Protein AF-A0A3M1Q6U6-F1 (afdb_monomer)

Foldseek 3Di:
DDPVVVVVVVLLVVLLVCCLVQPLSSCVSLVNNVLSVVLRVLLVVLVVCLCCCVPVNVPPHDPVSSVVSVVSNVVSSVVSNVVSVVSVVVVVVVVVVVLV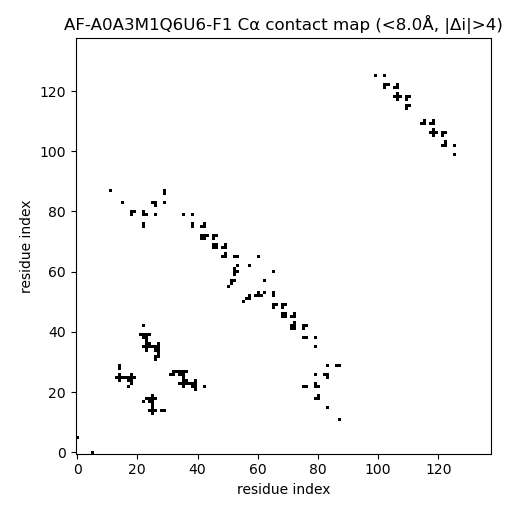VVLVVQLVVCVVVVNNVSNVVSCVVCPVVVVVVVVVDD

Radius of gyration: 23.46 Å; Cα contacts (8 Å, |Δi|>4): 115; chains: 1; bounding box: 52×37×68 Å

Mean predicted aligned error: 6.28 Å

Solvent-accessible surface area (backbone atoms only — not comparable to full-atom values): 7192 Å² total; per-residue (Å²): 134,60,72,65,63,56,53,51,53,50,53,53,50,50,27,53,52,40,29,71,77,37,41,14,53,16,26,34,71,70,73,38,46,69,63,8,51,52,37,30,49,53,28,51,53,23,46,49,49,24,47,43,28,60,71,74,36,52,88,82,33,61,67,66,60,29,51,49,21,48,49,50,22,52,50,37,41,54,49,36,54,52,51,40,53,49,52,59,48,52,53,50,50,51,52,51,52,52,51,49,53,51,35,52,50,53,22,48,54,24,49,77,70,70,34,64,66,56,20,56,59,46,45,53,83,53,55,80,52,49,76,72,52,64,81,74,70,128

Secondary structure (DSSP, 8-state):
--HHHHHHHHHHHHHHHHHHHSTTHHHHHTT-HHHHHHHHHHHHHHHHHHHIIIII-TTTS-HHHHHHHHHHHHHHHHHHHHHHHHHHHHHHHHHHHHHHHHHHHHHHHHHHTT-HHHHHHHHGGGGGGHHHHTTS--

pLDDT: mean 88.77, std 10.88, range [38.94, 98.19]

Sequence (138 aa):
MSASVVADSQATKAARWLNLLAPGAGLVLAGHAVAGCVVGLVFAVAANFAIVGGLIMPDDVSPTWVGLAIGVTGGAYAGAQIRLTQSLREDRMRRRDDERRRVLTEVRAALEAGDAQAALRAIAPIRGLASDDLLVAY

Structure (mmCIF, N/CA/C/O backbone):
data_AF-A0A3M1Q6U6-F1
#
_entry.id   AF-A0A3M1Q6U6-F1
#
loop_
_atom_site.group_PDB
_atom_site.id
_atom_site.type_symbol
_atom_site.label_atom_id
_atom_site.label_alt_id
_atom_site.label_comp_id
_atom_site.label_asym_id
_atom_site.label_entity_id
_atom_site.label_seq_id
_atom_site.pdbx_PDB_ins_code
_atom_site.Cartn_x
_atom_site.Cartn_y
_atom_site.Cartn_z
_atom_site.occupancy
_atom_site.B_iso_or_equiv
_atom_site.auth_seq_id
_atom_site.auth_comp_id
_atom_site.auth_asym_id
_atom_site.auth_atom_id
_atom_site.pdbx_PDB_model_num
ATOM 1 N N . MET A 1 1 ? -1.061 -9.823 22.277 1.00 54.09 1 MET A N 1
ATOM 2 C CA . MET A 1 1 ? -1.102 -9.455 20.842 1.00 54.09 1 MET A CA 1
ATOM 3 C C . MET A 1 1 ? -2.054 -10.418 20.153 1.00 54.09 1 MET A C 1
ATOM 5 O O . MET A 1 1 ? -1.812 -11.614 20.227 1.00 54.09 1 MET A O 1
ATOM 9 N N . SER A 1 2 ? -3.168 -9.937 19.598 1.00 72.56 2 SER A N 1
ATOM 10 C CA . SER A 1 2 ? -4.173 -10.794 18.954 1.00 72.56 2 SER A CA 1
ATOM 11 C C . SER A 1 2 ? -3.638 -11.375 17.639 1.00 72.56 2 SER A C 1
ATOM 13 O O . SER A 1 2 ? -2.852 -10.734 16.940 1.00 72.56 2 SER A O 1
ATOM 15 N N . ALA A 1 3 ? -4.064 -12.590 17.287 1.00 75.50 3 ALA A N 1
ATOM 16 C CA . ALA A 1 3 ? -3.644 -13.277 16.062 1.00 75.50 3 ALA A CA 1
ATOM 17 C C . ALA A 1 3 ? -3.901 -12.452 14.780 1.00 75.50 3 ALA A C 1
ATOM 19 O O . ALA A 1 3 ? -3.137 -12.547 13.820 1.00 75.50 3 ALA A O 1
ATOM 20 N N . SER A 1 4 ? -4.915 -11.579 14.791 1.00 73.38 4 SER A N 1
ATOM 21 C CA . SER A 1 4 ? -5.232 -10.662 13.690 1.00 73.38 4 SER A CA 1
ATOM 22 C C . SER A 1 4 ? -4.133 -9.627 13.426 1.00 73.38 4 SER A C 1
ATOM 24 O O . SER A 1 4 ? -3.813 -9.362 12.271 1.00 73.38 4 SER A O 1
ATOM 26 N N . VAL A 1 5 ? -3.495 -9.091 14.472 1.00 76.50 5 VAL A N 1
ATOM 27 C CA . VAL A 1 5 ? -2.406 -8.104 14.341 1.00 76.50 5 VAL A CA 1
ATOM 28 C C . VAL A 1 5 ? -1.155 -8.743 13.731 1.00 76.50 5 VAL A C 1
ATOM 30 O O . VAL A 1 5 ? -0.442 -8.118 12.945 1.00 76.50 5 VAL A O 1
ATOM 33 N N . VAL A 1 6 ? -0.888 -10.009 14.066 1.00 77.31 6 VAL A N 1
ATOM 34 C CA . VAL A 1 6 ? 0.256 -10.755 13.522 1.00 77.31 6 VAL A CA 1
ATOM 35 C C . VAL A 1 6 ? 0.054 -11.056 12.035 1.00 77.31 6 VAL A C 1
ATOM 37 O O . VAL A 1 6 ? 0.965 -10.806 11.243 1.00 77.31 6 VAL A O 1
ATOM 40 N N . ALA A 1 7 ? -1.137 -11.524 11.648 1.00 77.88 7 ALA A N 1
ATOM 41 C CA . ALA A 1 7 ? -1.475 -11.800 10.252 1.00 77.88 7 ALA A CA 1
ATOM 42 C C . ALA A 1 7 ? -1.378 -10.538 9.374 1.00 77.88 7 ALA A C 1
ATOM 44 O O . ALA A 1 7 ? -0.805 -10.574 8.285 1.00 77.88 7 ALA A O 1
ATOM 45 N N . ASP A 1 8 ? -1.847 -9.396 9.881 1.00 82.88 8 ASP A N 1
ATOM 46 C CA . ASP A 1 8 ? -1.823 -8.128 9.150 1.00 82.88 8 ASP A CA 1
ATOM 47 C C . ASP A 1 8 ? -0.398 -7.583 8.930 1.00 82.88 8 ASP A C 1
ATOM 49 O O . ASP A 1 8 ? -0.038 -7.068 7.864 1.00 82.88 8 ASP A O 1
ATOM 53 N N . SER A 1 9 ? 0.468 -7.774 9.929 1.00 85.38 9 SER A N 1
ATOM 54 C CA . SER A 1 9 ? 1.893 -7.452 9.829 1.00 85.38 9 SER A CA 1
ATOM 55 C C . SER A 1 9 ? 2.597 -8.304 8.769 1.00 85.38 9 SER A C 1
ATOM 57 O O . SER A 1 9 ? 3.392 -7.779 7.984 1.00 85.38 9 SER A O 1
ATOM 59 N N . GLN A 1 10 ? 2.286 -9.604 8.700 1.00 88.06 10 GLN A N 1
ATOM 60 C CA . GLN A 1 10 ? 2.845 -10.502 7.687 1.00 88.06 10 GLN A CA 1
ATOM 61 C C . GLN A 1 10 ? 2.369 -10.139 6.277 1.00 88.06 10 GLN A C 1
ATOM 63 O O . GLN A 1 10 ? 3.207 -10.011 5.384 1.00 88.06 10 GLN A O 1
ATOM 68 N N . ALA A 1 11 ? 1.072 -9.881 6.086 1.00 85.19 11 ALA A N 1
ATOM 69 C CA . ALA A 1 11 ? 0.519 -9.469 4.795 1.00 85.19 11 ALA A CA 1
ATOM 70 C C . ALA A 1 11 ? 1.140 -8.153 4.299 1.00 85.19 11 ALA A C 1
ATOM 72 O O . ALA A 1 11 ? 1.565 -8.049 3.148 1.00 85.19 11 ALA A O 1
ATOM 73 N N . THR A 1 12 ? 1.300 -7.169 5.191 1.00 88.44 12 THR A N 1
ATOM 74 C CA . THR A 1 12 ? 1.945 -5.895 4.847 1.00 88.44 12 THR A CA 1
ATOM 75 C C . THR A 1 12 ? 3.411 -6.084 4.445 1.00 88.44 12 THR A C 1
ATOM 77 O O . THR A 1 12 ? 3.888 -5.460 3.494 1.00 88.44 12 THR A O 1
ATOM 80 N N . LYS A 1 13 ? 4.154 -6.929 5.173 1.00 91.00 13 LYS A N 1
ATOM 81 C CA . LYS A 1 13 ? 5.549 -7.246 4.835 1.00 91.00 13 LYS A CA 1
ATOM 82 C C . LYS A 1 13 ? 5.636 -7.951 3.486 1.00 91.00 13 LYS A C 1
ATOM 84 O O . LYS A 1 13 ? 6.465 -7.556 2.673 1.00 91.00 13 LYS A O 1
ATOM 89 N N . ALA A 1 14 ? 4.772 -8.932 3.237 1.00 90.3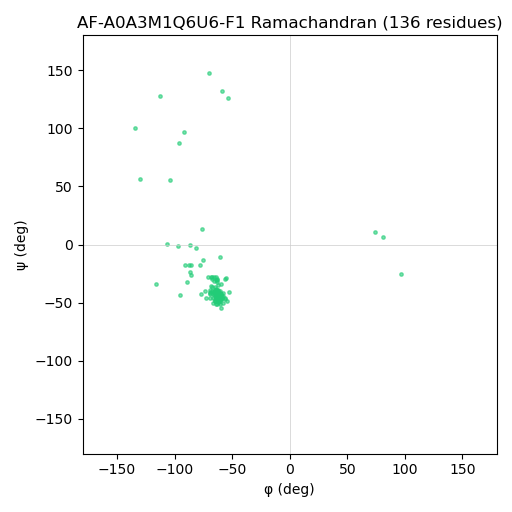8 14 ALA A N 1
ATOM 90 C CA . ALA A 1 14 ? 4.713 -9.649 1.969 1.00 90.38 14 ALA A CA 1
ATOM 91 C C . ALA A 1 14 ? 4.419 -8.698 0.800 1.00 90.38 14 ALA A C 1
ATOM 93 O O . ALA A 1 14 ? 5.143 -8.723 -0.189 1.00 90.38 14 ALA A O 1
ATOM 94 N N . ALA A 1 15 ? 3.442 -7.793 0.941 1.00 87.06 15 ALA A N 1
ATOM 95 C CA . ALA A 1 15 ? 3.125 -6.800 -0.0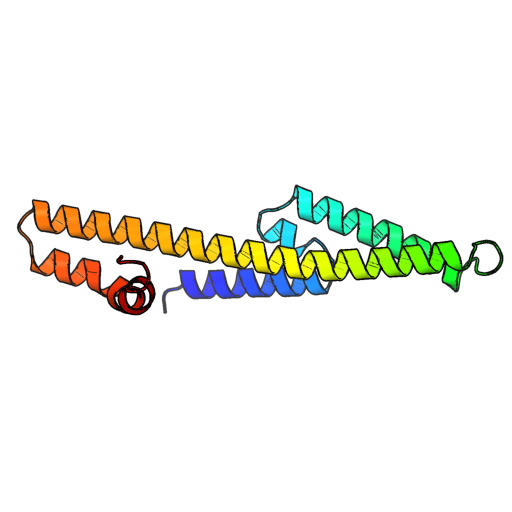85 1.00 87.06 15 ALA A CA 1
ATOM 96 C C . ALA A 1 15 ? 4.320 -5.885 -0.402 1.00 87.06 15 ALA A C 1
ATOM 98 O O . ALA A 1 15 ? 4.609 -5.629 -1.569 1.00 87.06 15 ALA A O 1
ATOM 99 N N . ARG A 1 16 ? 5.060 -5.431 0.619 1.00 89.75 16 ARG A N 1
ATOM 100 C CA . ARG A 1 16 ? 6.275 -4.618 0.428 1.00 89.75 16 ARG A CA 1
ATOM 101 C C . ARG A 1 16 ? 7.382 -5.389 -0.281 1.00 89.75 16 ARG A C 1
ATOM 103 O O . ARG A 1 16 ? 7.961 -4.866 -1.225 1.00 89.75 16 ARG A O 1
ATOM 110 N N . TRP A 1 17 ? 7.651 -6.618 0.153 1.00 93.00 17 TRP A N 1
ATOM 111 C CA . TRP A 1 17 ? 8.653 -7.476 -0.479 1.00 93.00 17 TRP A CA 1
ATOM 112 C C . TRP A 1 17 ? 8.304 -7.776 -1.934 1.00 93.00 17 TRP A C 1
ATOM 114 O O . TRP A 1 17 ? 9.153 -7.640 -2.808 1.00 93.00 17 TRP A O 1
ATOM 124 N N . LEU A 1 18 ? 7.046 -8.103 -2.217 1.00 88.31 18 LEU A N 1
ATOM 125 C CA . LEU A 1 18 ? 6.598 -8.362 -3.580 1.00 88.31 18 LEU A CA 1
ATOM 126 C C . LEU A 1 18 ? 6.680 -7.123 -4.463 1.00 88.31 18 LEU A C 1
ATOM 128 O O . LEU A 1 18 ? 7.107 -7.242 -5.602 1.00 88.31 18 LEU A O 1
ATOM 132 N N . ASN A 1 19 ? 6.357 -5.936 -3.948 1.00 87.56 19 ASN A N 1
ATOM 133 C CA . ASN A 1 19 ? 6.515 -4.701 -4.717 1.00 87.56 19 ASN A CA 1
ATOM 134 C C . ASN A 1 19 ? 7.977 -4.333 -4.973 1.00 87.56 19 ASN A C 1
ATOM 136 O O . ASN A 1 19 ? 8.260 -3.630 -5.936 1.00 87.56 19 ASN A O 1
ATOM 140 N N . LEU A 1 20 ? 8.889 -4.741 -4.086 1.00 89.38 20 LEU A N 1
ATOM 141 C CA . LEU A 1 20 ? 10.328 -4.551 -4.261 1.00 89.38 20 LEU A CA 1
ATOM 142 C C . LEU A 1 20 ? 10.863 -5.442 -5.391 1.00 89.38 20 LEU A C 1
ATOM 144 O O . LEU A 1 20 ? 11.672 -4.993 -6.193 1.00 89.38 20 LEU A O 1
ATOM 148 N N . LEU A 1 21 ? 10.390 -6.690 -5.460 1.00 90.81 21 LEU A N 1
ATOM 149 C CA . LEU A 1 21 ? 10.799 -7.656 -6.483 1.00 90.81 21 LEU A CA 1
ATOM 150 C C . LEU A 1 21 ? 10.130 -7.394 -7.837 1.00 90.81 21 LEU A C 1
ATOM 152 O O . LEU A 1 21 ? 10.774 -7.477 -8.878 1.00 90.81 21 LEU A O 1
ATOM 156 N N . ALA A 1 22 ? 8.835 -7.090 -7.818 1.00 90.06 22 ALA A N 1
ATOM 157 C CA . ALA A 1 22 ? 8.005 -6.885 -8.992 1.00 90.06 22 ALA A CA 1
ATOM 158 C C . ALA A 1 22 ? 7.152 -5.621 -8.792 1.00 90.06 22 ALA A C 1
ATOM 160 O O . ALA A 1 22 ? 6.128 -5.663 -8.095 1.00 90.06 22 ALA A O 1
ATOM 161 N N . PRO A 1 23 ? 7.549 -4.484 -9.389 1.00 89.75 23 PRO A N 1
ATOM 162 C CA . PRO A 1 23 ? 6.803 -3.236 -9.282 1.00 89.75 23 PRO A CA 1
ATOM 163 C C . PRO A 1 23 ? 5.346 -3.427 -9.690 1.00 89.75 23 PRO A C 1
ATOM 165 O O . PRO A 1 23 ? 5.052 -3.936 -10.768 1.00 89.75 23 PRO A O 1
ATOM 168 N N . GLY A 1 24 ? 4.426 -3.040 -8.807 1.00 88.31 24 GLY A N 1
ATOM 169 C CA . GLY A 1 24 ? 2.989 -3.202 -9.016 1.00 88.31 24 GLY A CA 1
ATOM 170 C C . GLY A 1 24 ? 2.391 -4.450 -8.362 1.00 88.31 24 GLY A C 1
ATOM 171 O O . GLY A 1 24 ? 1.226 -4.408 -7.973 1.00 88.31 24 GLY A O 1
ATOM 172 N N . ALA A 1 25 ? 3.159 -5.517 -8.115 1.00 91.12 25 ALA A N 1
ATOM 173 C CA . ALA A 1 25 ? 2.630 -6.737 -7.490 1.00 91.12 25 ALA A CA 1
ATOM 174 C C . ALA A 1 25 ? 2.123 -6.491 -6.057 1.00 91.12 25 ALA A C 1
ATOM 176 O O . ALA A 1 25 ? 1.065 -6.985 -5.666 1.00 91.12 25 ALA A O 1
ATOM 177 N N . GLY A 1 26 ? 2.830 -5.665 -5.279 1.00 89.06 26 GLY A N 1
ATOM 178 C CA . GLY A 1 26 ? 2.370 -5.299 -3.938 1.00 89.06 26 GLY A CA 1
ATOM 179 C C . GLY A 1 26 ? 1.109 -4.438 -3.943 1.00 89.06 26 GLY A C 1
ATOM 180 O O . GLY A 1 26 ? 0.305 -4.550 -3.022 1.00 89.06 26 GLY A O 1
ATOM 181 N N . LEU A 1 27 ? 0.895 -3.625 -4.984 1.00 90.00 27 LEU A N 1
ATOM 182 C CA . LEU A 1 27 ? -0.351 -2.869 -5.156 1.00 90.00 27 LEU A CA 1
ATOM 183 C C . LEU A 1 27 ? -1.533 -3.801 -5.432 1.00 90.00 27 LEU A C 1
ATOM 185 O O . LEU A 1 27 ? -2.602 -3.596 -4.862 1.00 90.00 27 LEU A O 1
ATOM 189 N N . VAL A 1 28 ? -1.338 -4.852 -6.238 1.00 92.12 28 VAL A N 1
ATOM 190 C CA . VAL A 1 28 ? -2.371 -5.876 -6.468 1.00 92.12 28 VAL A CA 1
ATOM 191 C C . VAL A 1 28 ? -2.764 -6.544 -5.150 1.00 92.12 28 VAL A C 1
ATOM 193 O O . VAL A 1 28 ? -3.950 -6.638 -4.843 1.00 92.12 28 VAL A O 1
ATOM 196 N N . LEU A 1 29 ? -1.781 -6.931 -4.330 1.00 89.88 29 LEU A N 1
ATOM 197 C CA . LEU A 1 29 ? -2.045 -7.516 -3.012 1.00 89.88 29 LEU A CA 1
ATOM 198 C C . LEU A 1 29 ? -2.696 -6.547 -2.025 1.00 89.88 29 LEU A C 1
ATOM 200 O O . LEU A 1 29 ? -3.482 -6.970 -1.185 1.00 89.88 29 LEU A O 1
ATOM 204 N N . ALA A 1 30 ? -2.404 -5.255 -2.140 1.00 87.19 30 ALA A N 1
ATOM 205 C CA . ALA A 1 30 ? -3.063 -4.211 -1.366 1.00 87.19 30 ALA A CA 1
ATOM 206 C C . ALA A 1 30 ? -4.479 -3.881 -1.887 1.00 87.19 30 ALA A C 1
ATOM 208 O O . ALA A 1 30 ? -5.022 -2.839 -1.541 1.00 87.19 30 ALA A O 1
ATOM 209 N N . GLY A 1 31 ? -5.071 -4.700 -2.766 1.00 89.81 31 GLY A N 1
ATOM 210 C CA . GLY A 1 31 ? -6.424 -4.496 -3.299 1.00 89.81 31 GLY A CA 1
ATOM 211 C C . GLY A 1 31 ? -6.521 -3.482 -4.444 1.00 89.81 31 GLY A C 1
ATOM 212 O O . GLY A 1 31 ? -7.614 -3.183 -4.914 1.00 89.81 31 GLY A O 1
ATOM 213 N N . HIS A 1 32 ? -5.393 -2.973 -4.942 1.00 91.00 32 HIS A N 1
ATOM 214 C CA . HIS A 1 32 ? -5.329 -1.981 -6.017 1.00 91.00 32 HIS A CA 1
ATOM 215 C C . HIS A 1 32 ? -4.918 -2.638 -7.344 1.00 91.00 32 HIS A C 1
ATOM 217 O O . HIS A 1 32 ? -3.942 -2.232 -7.978 1.00 91.00 32 HIS A O 1
ATOM 223 N N . ALA A 1 33 ? -5.664 -3.665 -7.769 1.00 92.88 33 ALA A N 1
ATOM 224 C CA . ALA A 1 33 ? -5.309 -4.524 -8.903 1.00 92.88 33 ALA A CA 1
ATOM 225 C C . ALA A 1 33 ? -5.041 -3.749 -10.203 1.00 92.88 33 ALA A C 1
ATOM 227 O O . ALA A 1 33 ? -3.999 -3.937 -10.822 1.00 92.88 33 ALA A O 1
ATOM 228 N N . VAL A 1 34 ? -5.931 -2.825 -10.582 1.00 94.06 34 VAL A N 1
ATOM 229 C CA . VAL A 1 34 ? -5.787 -2.039 -11.822 1.00 94.06 34 VAL A CA 1
ATOM 230 C C . VAL A 1 34 ? -4.511 -1.197 -11.799 1.00 94.06 34 VAL A C 1
ATOM 232 O O . VAL A 1 34 ? -3.729 -1.239 -12.746 1.00 94.06 34 VAL A O 1
ATOM 235 N N . ALA A 1 35 ? -4.259 -0.477 -10.702 1.00 90.56 35 ALA A N 1
ATOM 236 C CA . ALA A 1 35 ? -3.057 0.342 -10.562 1.00 90.56 35 ALA A CA 1
ATOM 237 C C . ALA A 1 35 ? -1.784 -0.517 -10.574 1.00 90.56 35 ALA A C 1
ATOM 239 O O . ALA A 1 35 ? -0.815 -0.168 -11.244 1.00 90.56 35 ALA A O 1
ATOM 240 N N . GLY A 1 36 ? -1.802 -1.659 -9.880 1.00 92.31 36 GLY A N 1
ATOM 241 C CA . GLY A 1 36 ? -0.697 -2.613 -9.881 1.00 92.31 36 GLY A CA 1
ATOM 242 C C . GLY A 1 36 ? -0.390 -3.167 -11.273 1.00 92.31 36 GLY A C 1
ATOM 243 O O . GLY A 1 36 ? 0.767 -3.154 -11.684 1.00 92.31 36 GLY A O 1
ATOM 244 N N . CYS A 1 37 ? -1.415 -3.570 -12.029 1.00 94.75 37 CYS A N 1
ATOM 245 C CA . CYS A 1 37 ? -1.262 -4.068 -13.397 1.00 94.75 37 CYS A CA 1
ATOM 246 C C . CYS A 1 37 ? -0.708 -3.002 -14.347 1.00 94.75 37 CYS A C 1
ATOM 248 O O . CYS A 1 37 ? 0.209 -3.292 -15.109 1.00 94.75 37 CYS A O 1
ATOM 250 N N . VAL A 1 38 ? -1.224 -1.769 -14.289 1.00 95.00 38 VAL A N 1
ATOM 251 C CA . VAL A 1 38 ? -0.740 -0.668 -15.139 1.00 95.00 38 VAL A CA 1
ATOM 252 C C . VAL A 1 38 ? 0.732 -0.374 -14.857 1.00 95.00 38 VAL A C 1
ATOM 254 O O . VAL A 1 38 ? 1.532 -0.306 -15.787 1.00 95.00 38 VAL A O 1
ATOM 257 N N . VAL A 1 39 ? 1.111 -0.254 -13.582 1.00 93.19 39 VAL A N 1
ATOM 258 C CA . VAL A 1 39 ? 2.504 0.001 -13.186 1.00 93.19 39 VAL A CA 1
ATOM 259 C C . VAL A 1 39 ? 3.421 -1.145 -13.611 1.00 93.19 39 VAL A C 1
ATOM 261 O O . VAL A 1 39 ? 4.480 -0.889 -14.180 1.00 93.19 39 VAL A O 1
ATOM 264 N N . GLY A 1 40 ? 3.006 -2.393 -13.383 1.00 93.19 40 GLY A N 1
ATOM 265 C CA . GLY A 1 40 ? 3.774 -3.570 -13.782 1.00 93.19 40 GLY A CA 1
ATOM 266 C C . GLY A 1 40 ? 3.970 -3.658 -15.296 1.00 93.19 40 GLY A C 1
ATOM 267 O O . GLY A 1 40 ? 5.076 -3.937 -15.748 1.00 93.19 40 GLY A O 1
ATOM 268 N N . LEU A 1 41 ? 2.934 -3.351 -16.084 1.00 95.44 41 LEU A N 1
ATOM 269 C CA . LEU A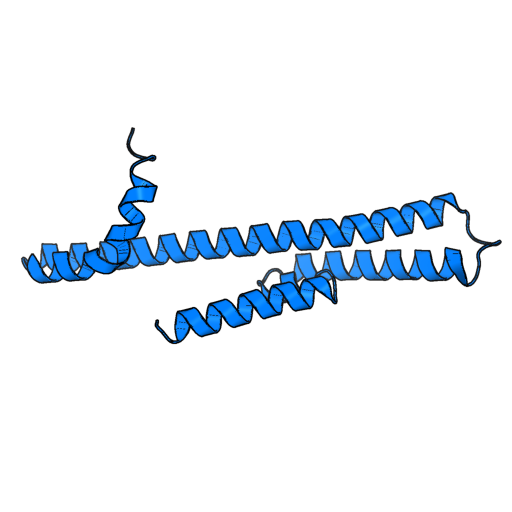 1 41 ? 3.009 -3.333 -17.546 1.00 95.44 41 LEU A CA 1
ATOM 270 C C . LEU A 1 41 ? 3.960 -2.239 -18.047 1.00 95.44 41 LEU A C 1
ATOM 272 O O . LEU A 1 41 ? 4.838 -2.518 -18.858 1.00 95.44 41 LEU A O 1
ATOM 276 N N . VAL A 1 42 ? 3.818 -1.009 -17.540 1.00 94.81 42 VAL A N 1
ATOM 277 C CA . VAL A 1 42 ? 4.694 0.115 -17.910 1.00 94.81 42 VAL A CA 1
ATOM 278 C C . VAL A 1 42 ? 6.146 -0.199 -17.558 1.00 94.81 42 VAL A C 1
ATOM 280 O O . VAL A 1 42 ? 7.027 -0.016 -18.396 1.00 94.81 42 VAL A O 1
ATOM 283 N N . PHE A 1 43 ? 6.393 -0.722 -16.354 1.00 95.00 43 PHE A N 1
ATOM 284 C CA . PHE A 1 43 ? 7.726 -1.139 -15.929 1.00 95.00 43 PHE A CA 1
ATOM 285 C C . PHE A 1 43 ? 8.286 -2.238 -16.838 1.00 95.00 43 PHE A C 1
ATOM 287 O O . PHE A 1 43 ? 9.405 -2.108 -17.321 1.00 95.00 43 PHE A O 1
ATOM 294 N N . ALA A 1 44 ? 7.512 -3.291 -17.118 1.00 94.38 44 ALA A N 1
ATOM 295 C CA . ALA A 1 44 ? 7.961 -4.406 -17.944 1.00 94.38 44 ALA A CA 1
ATOM 296 C C . ALA A 1 44 ? 8.288 -3.967 -19.377 1.00 94.38 44 ALA A C 1
ATOM 298 O O . ALA A 1 44 ? 9.334 -4.343 -19.902 1.00 94.38 44 ALA A O 1
ATOM 299 N N . VAL A 1 45 ? 7.433 -3.157 -20.007 1.00 95.88 45 VAL A N 1
ATOM 300 C CA . VAL A 1 45 ? 7.660 -2.662 -21.374 1.00 95.88 45 VAL A CA 1
ATOM 301 C C . VAL A 1 45 ? 8.894 -1.763 -21.425 1.00 95.88 45 VAL A C 1
ATOM 303 O O . VAL A 1 45 ? 9.766 -1.976 -22.265 1.00 95.88 45 VAL A O 1
ATOM 306 N N . ALA A 1 46 ? 9.005 -0.798 -20.509 1.00 94.06 46 ALA A N 1
ATOM 307 C CA . ALA A 1 46 ? 10.131 0.131 -20.481 1.00 94.06 46 ALA A CA 1
ATOM 308 C C . ALA A 1 46 ? 11.458 -0.579 -20.157 1.00 94.06 46 ALA A C 1
ATOM 310 O O . ALA A 1 46 ? 12.462 -0.324 -20.821 1.00 94.06 46 ALA A O 1
ATOM 311 N N . ALA A 1 47 ? 11.457 -1.522 -19.210 1.00 93.06 47 ALA A N 1
ATOM 312 C CA . ALA A 1 47 ? 12.642 -2.299 -18.858 1.00 93.06 47 ALA A CA 1
ATOM 313 C C . ALA A 1 47 ? 13.106 -3.178 -20.026 1.00 93.06 47 ALA A C 1
ATOM 315 O O . ALA A 1 47 ? 14.292 -3.189 -20.347 1.00 93.06 47 ALA A O 1
ATOM 316 N N . ASN A 1 48 ? 12.182 -3.871 -20.703 1.00 94.62 48 ASN A N 1
ATOM 317 C CA . ASN A 1 48 ? 12.523 -4.668 -21.883 1.00 94.62 48 ASN A CA 1
ATOM 318 C C . ASN A 1 48 ? 13.066 -3.791 -23.013 1.00 94.62 48 ASN A C 1
ATOM 320 O O . ASN A 1 48 ? 14.075 -4.144 -23.613 1.00 94.62 48 ASN A O 1
ATOM 324 N N . PHE A 1 49 ? 12.455 -2.633 -23.273 1.00 93.88 49 PHE A N 1
ATOM 325 C CA . PHE A 1 49 ? 12.953 -1.714 -24.294 1.00 93.88 49 PHE A CA 1
ATOM 326 C C . PHE A 1 49 ? 14.356 -1.188 -23.960 1.00 93.88 49 PHE A C 1
ATOM 328 O O . PHE A 1 49 ? 15.218 -1.146 -24.834 1.00 93.88 49 PHE A O 1
ATOM 335 N N . ALA A 1 50 ? 14.617 -0.851 -22.693 1.00 92.56 50 ALA A N 1
ATOM 336 C CA . ALA A 1 50 ? 15.940 -0.430 -22.239 1.00 92.56 50 ALA A CA 1
ATOM 337 C C . ALA A 1 50 ? 16.991 -1.544 -22.387 1.00 92.56 50 ALA A C 1
ATOM 339 O O . ALA A 1 50 ? 18.109 -1.275 -22.818 1.00 92.56 50 ALA A O 1
ATOM 340 N N . ILE A 1 51 ? 16.635 -2.794 -22.070 1.00 93.56 51 ILE A N 1
ATOM 341 C CA . ILE A 1 51 ? 17.522 -3.957 -22.220 1.00 93.56 51 ILE A CA 1
ATOM 342 C C . ILE A 1 51 ? 17.809 -4.230 -23.699 1.00 93.56 51 ILE A C 1
ATOM 344 O O . ILE A 1 51 ? 18.968 -4.348 -24.084 1.00 93.56 51 ILE A O 1
ATOM 348 N N . VAL A 1 52 ? 16.773 -4.304 -24.539 1.00 94.31 52 VAL A N 1
ATOM 349 C CA . VAL A 1 52 ? 16.926 -4.585 -25.974 1.00 94.31 52 VAL A CA 1
ATOM 350 C C . VAL A 1 52 ? 17.720 -3.471 -26.651 1.00 94.31 52 VAL A C 1
ATOM 352 O O . VAL A 1 52 ? 18.723 -3.753 -27.298 1.00 94.31 52 VAL A O 1
ATOM 355 N N . GLY A 1 53 ? 17.324 -2.212 -26.456 1.00 91.69 53 GLY A N 1
ATOM 356 C CA . GLY A 1 53 ? 17.987 -1.072 -27.086 1.00 91.69 53 GLY A CA 1
ATOM 357 C C . GLY A 1 53 ? 19.375 -0.772 -26.524 1.00 91.69 53 GLY A C 1
ATOM 358 O O . GLY A 1 53 ? 20.209 -0.254 -27.246 1.00 91.69 53 GLY A O 1
ATOM 359 N N . GLY A 1 54 ? 19.652 -1.094 -25.257 1.00 92.19 54 GLY A N 1
ATOM 360 C CA . GLY A 1 54 ? 20.955 -0.829 -24.642 1.00 92.19 54 GLY A CA 1
ATOM 361 C C . GLY A 1 54 ? 21.977 -1.955 -24.802 1.00 92.19 54 GLY A C 1
ATOM 362 O O . GLY A 1 54 ? 23.172 -1.678 -24.854 1.00 92.19 54 GLY A O 1
ATOM 363 N N . LEU A 1 55 ? 21.533 -3.217 -24.844 1.00 93.88 55 LEU A N 1
ATOM 364 C CA . LEU A 1 55 ? 22.429 -4.382 -24.816 1.00 93.88 55 LEU A CA 1
ATOM 365 C C . LEU A 1 55 ? 22.389 -5.226 -26.089 1.00 93.88 55 LEU A C 1
ATOM 367 O O . LEU A 1 55 ? 23.409 -5.808 -26.445 1.00 93.88 55 LEU A O 1
ATOM 371 N N . ILE A 1 56 ? 21.234 -5.337 -26.750 1.00 94.06 56 ILE A N 1
ATOM 372 C CA . ILE A 1 56 ? 21.068 -6.235 -27.905 1.00 94.06 56 ILE A CA 1
ATOM 373 C C . ILE A 1 56 ? 21.272 -5.475 -29.216 1.00 94.06 56 ILE A C 1
ATOM 375 O O . ILE A 1 56 ? 21.935 -5.980 -30.116 1.00 94.06 56 ILE A O 1
ATOM 379 N N . MET A 1 57 ? 20.711 -4.270 -29.314 1.00 93.25 57 MET A N 1
ATOM 380 C CA . MET A 1 57 ? 20.717 -3.441 -30.523 1.00 93.25 57 MET A CA 1
ATOM 381 C C . MET A 1 57 ? 21.181 -2.000 -30.221 1.00 93.25 57 MET A C 1
ATOM 383 O O . MET A 1 57 ? 20.436 -1.055 -30.490 1.00 93.25 57 MET A O 1
ATOM 387 N N . PRO A 1 58 ? 22.383 -1.806 -29.638 1.00 90.81 58 PRO A N 1
ATOM 388 C CA . PRO A 1 58 ? 22.861 -0.483 -29.226 1.00 90.81 58 PRO A CA 1
ATOM 389 C C . PRO A 1 58 ? 23.066 0.491 -30.393 1.00 90.81 58 PRO A C 1
ATOM 391 O O . PRO A 1 58 ? 22.924 1.697 -30.204 1.00 90.81 58 PRO A O 1
ATOM 394 N N . ASP A 1 59 ? 23.368 -0.019 -31.588 1.00 94.81 59 ASP A N 1
ATOM 395 C CA . ASP A 1 59 ? 23.622 0.808 -32.773 1.00 94.81 59 ASP A CA 1
ATOM 396 C C . ASP A 1 59 ? 22.332 1.171 -33.533 1.00 94.81 59 ASP A C 1
ATOM 398 O O . ASP A 1 59 ? 22.281 2.196 -34.214 1.00 94.81 59 ASP A O 1
ATOM 402 N N . ASP A 1 60 ? 21.269 0.369 -33.386 1.00 93.62 60 ASP A N 1
ATOM 403 C CA . ASP A 1 60 ? 19.997 0.560 -34.101 1.00 93.62 60 ASP A CA 1
ATOM 404 C C . ASP A 1 60 ? 18.996 1.428 -33.323 1.00 93.62 60 ASP A C 1
ATOM 406 O O . ASP A 1 60 ? 18.021 1.936 -33.887 1.00 93.62 60 ASP A O 1
ATOM 410 N N . VAL A 1 61 ? 19.204 1.601 -32.014 1.00 91.25 61 VAL A N 1
ATOM 411 C CA . VAL A 1 61 ? 18.289 2.337 -31.137 1.00 91.25 61 VAL A CA 1
ATOM 412 C C . VAL A 1 61 ? 18.945 3.616 -30.638 1.00 91.25 61 VAL A C 1
ATOM 414 O O . VAL A 1 61 ? 20.023 3.614 -30.055 1.00 91.25 61 VAL A O 1
ATOM 417 N N . SER A 1 62 ? 18.251 4.744 -30.813 1.00 94.69 62 SER A N 1
ATOM 418 C CA . SER A 1 62 ? 18.760 6.036 -30.348 1.00 94.69 62 SER A CA 1
ATOM 419 C C . SER A 1 62 ? 19.009 6.031 -28.824 1.00 94.69 62 SER A C 1
ATOM 421 O O . SER A 1 62 ? 18.107 5.669 -28.053 1.00 94.69 62 SER A O 1
ATOM 423 N N . PRO A 1 63 ? 20.183 6.512 -28.362 1.00 92.75 63 PRO A N 1
ATOM 424 C CA . PRO A 1 63 ? 20.513 6.593 -26.938 1.00 92.75 63 PRO A CA 1
ATOM 425 C C . PRO A 1 63 ? 19.495 7.394 -26.120 1.00 92.75 63 PRO A C 1
ATOM 427 O O . PRO A 1 63 ? 19.272 7.115 -24.943 1.00 92.75 63 PRO A O 1
ATO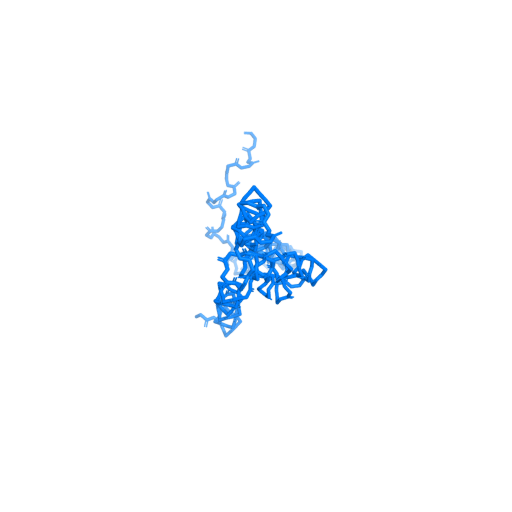M 430 N N . THR A 1 64 ? 18.836 8.376 -26.743 1.00 95.12 64 THR A N 1
ATOM 431 C CA . THR A 1 64 ? 17.785 9.175 -26.104 1.00 95.12 64 THR A CA 1
ATOM 432 C C . THR A 1 64 ? 16.572 8.322 -25.739 1.00 95.12 64 THR A C 1
ATOM 434 O O . THR A 1 64 ? 16.036 8.472 -24.642 1.00 95.12 64 THR A O 1
ATOM 437 N N . TRP A 1 65 ? 16.152 7.405 -26.615 1.00 92.75 65 TRP A N 1
ATOM 438 C CA . TRP A 1 65 ? 15.023 6.511 -26.340 1.00 92.75 65 TRP A CA 1
ATOM 439 C C . TRP A 1 65 ? 15.353 5.493 -25.251 1.00 92.75 65 TRP A C 1
ATOM 441 O O . TRP A 1 65 ? 14.519 5.238 -24.383 1.00 92.75 65 TRP A O 1
ATOM 451 N N . VAL A 1 66 ? 16.579 4.962 -25.244 1.00 94.00 66 VAL A N 1
ATOM 452 C CA . VAL A 1 66 ? 17.059 4.079 -24.169 1.00 94.00 66 VAL A CA 1
ATOM 453 C C . VAL A 1 66 ? 17.081 4.826 -22.834 1.00 94.00 66 VAL A C 1
ATOM 455 O O . VAL A 1 66 ? 16.542 4.335 -21.844 1.00 94.00 66 VAL A O 1
ATOM 458 N N . GLY A 1 67 ? 17.620 6.050 -22.807 1.00 95.69 67 GLY A N 1
ATOM 459 C CA . GLY A 1 67 ? 17.623 6.901 -21.616 1.00 95.69 67 GLY A CA 1
ATOM 460 C C . GLY A 1 67 ? 16.215 7.211 -21.100 1.00 95.69 67 GLY A C 1
ATOM 461 O O . GLY A 1 67 ? 15.962 7.110 -19.898 1.00 95.69 67 GLY A O 1
ATOM 462 N N . LEU A 1 68 ? 15.272 7.511 -22.001 1.00 95.31 68 LEU A N 1
ATOM 463 C CA . LEU A 1 68 ? 13.862 7.696 -21.657 1.00 95.31 68 LEU A CA 1
ATOM 464 C C . LEU A 1 68 ? 13.274 6.424 -21.031 1.00 95.31 68 LEU A C 1
ATOM 466 O O . LEU A 1 68 ? 12.633 6.503 -19.987 1.00 95.31 68 LEU A O 1
ATOM 470 N N . ALA A 1 69 ? 13.511 5.256 -21.629 1.00 93.81 69 ALA A N 1
ATOM 471 C CA . ALA A 1 69 ? 13.000 3.984 -21.128 1.00 93.81 69 ALA A CA 1
ATOM 472 C C . ALA A 1 69 ? 13.568 3.637 -19.743 1.00 93.81 69 ALA A C 1
ATOM 474 O O . ALA A 1 69 ? 12.818 3.217 -18.861 1.00 93.81 69 ALA A O 1
ATOM 475 N N . ILE A 1 70 ? 14.857 3.897 -19.504 1.00 94.69 70 ILE A N 1
ATOM 476 C CA . ILE A 1 70 ? 15.475 3.772 -18.175 1.00 94.69 70 ILE A CA 1
ATOM 477 C C . ILE A 1 70 ? 14.797 4.725 -17.182 1.00 94.69 70 ILE A C 1
ATOM 479 O O . ILE A 1 70 ? 14.412 4.305 -16.089 1.00 94.69 70 ILE A O 1
ATOM 483 N N . GLY A 1 71 ? 14.592 5.986 -17.571 1.00 95.44 71 GLY A N 1
ATOM 484 C CA . GLY A 1 71 ? 13.916 6.989 -16.749 1.00 95.44 71 GLY A CA 1
ATOM 485 C C . GLY A 1 71 ? 12.485 6.589 -16.383 1.00 95.44 71 GLY A C 1
ATOM 486 O O . GLY A 1 71 ? 12.110 6.643 -15.213 1.00 95.44 71 GLY A O 1
ATOM 487 N N . VAL A 1 72 ? 11.701 6.116 -17.356 1.00 95.12 72 VAL A N 1
ATOM 488 C CA . VAL A 1 72 ? 10.333 5.618 -17.139 1.00 95.12 72 VAL A CA 1
ATOM 489 C C . VAL A 1 72 ? 10.339 4.383 -16.241 1.00 95.12 72 VAL A C 1
ATOM 491 O O . VAL A 1 72 ? 9.522 4.300 -15.330 1.00 95.12 72 VAL A O 1
ATOM 494 N N . THR A 1 73 ? 11.279 3.458 -16.433 1.00 93.62 73 THR A N 1
ATOM 495 C CA . THR A 1 73 ? 11.422 2.255 -15.595 1.00 93.62 73 THR A CA 1
ATOM 496 C C . THR A 1 73 ? 11.704 2.630 -14.139 1.00 93.62 73 THR A C 1
ATOM 498 O O . THR A 1 73 ? 11.006 2.175 -13.230 1.00 93.62 73 THR A O 1
ATOM 501 N N . GLY A 1 74 ? 12.678 3.515 -13.905 1.00 94.38 74 GLY A N 1
ATOM 502 C CA . GLY A 1 74 ? 13.013 4.009 -12.568 1.00 94.38 74 GLY A CA 1
ATOM 503 C C . GLY A 1 74 ? 11.874 4.809 -11.929 1.00 94.38 74 GLY A C 1
ATOM 504 O O . GLY A 1 74 ? 11.556 4.612 -10.755 1.00 94.38 74 GLY A O 1
ATOM 505 N N . GLY A 1 75 ? 11.207 5.662 -12.709 1.00 94.81 75 GLY A N 1
ATOM 506 C CA . GLY A 1 75 ? 10.051 6.441 -12.266 1.00 94.81 75 GLY A CA 1
ATOM 507 C C . GLY A 1 75 ? 8.854 5.564 -11.899 1.00 94.81 75 GLY A C 1
ATOM 508 O O . GLY A 1 75 ? 8.263 5.750 -10.836 1.00 94.81 75 GLY A O 1
ATOM 509 N N . ALA A 1 76 ? 8.534 4.563 -12.722 1.00 92.62 76 ALA A N 1
ATOM 510 C CA . ALA A 1 76 ? 7.482 3.588 -12.447 1.00 92.62 76 ALA A CA 1
ATOM 511 C C . ALA A 1 76 ? 7.792 2.781 -11.180 1.00 92.62 76 ALA A C 1
ATOM 513 O O . ALA A 1 76 ? 6.912 2.607 -10.337 1.00 92.62 76 ALA A O 1
ATOM 514 N N . TYR A 1 77 ? 9.048 2.360 -10.998 1.00 93.31 77 TYR A N 1
ATOM 515 C CA . TYR A 1 77 ? 9.500 1.674 -9.788 1.00 93.31 77 TYR A CA 1
ATOM 516 C C . TYR A 1 77 ? 9.303 2.539 -8.535 1.00 93.31 77 TYR A C 1
ATOM 518 O O . TYR A 1 77 ? 8.637 2.121 -7.586 1.00 93.31 77 TYR A O 1
ATOM 526 N N . ALA A 1 78 ? 9.839 3.763 -8.529 1.00 94.44 78 ALA A N 1
ATOM 527 C CA . ALA A 1 78 ? 9.730 4.672 -7.389 1.00 94.44 78 ALA A CA 1
ATOM 528 C C . ALA A 1 78 ? 8.266 5.042 -7.095 1.00 94.44 78 ALA A C 1
ATOM 530 O O . ALA A 1 78 ? 7.822 4.987 -5.944 1.00 94.44 78 ALA A O 1
ATOM 531 N N . GLY A 1 79 ? 7.494 5.341 -8.143 1.00 93.50 79 GLY A N 1
ATOM 532 C CA . GLY A 1 79 ? 6.064 5.618 -8.056 1.00 93.50 79 GLY A CA 1
ATOM 533 C C . GLY A 1 79 ? 5.283 4.457 -7.440 1.00 93.50 79 GLY A C 1
ATOM 534 O O . GLY A 1 79 ? 4.449 4.685 -6.561 1.00 93.50 79 GLY A O 1
ATOM 535 N N . ALA A 1 80 ? 5.605 3.211 -7.808 1.00 91.94 80 ALA A N 1
ATOM 536 C CA . ALA A 1 80 ? 5.003 2.017 -7.218 1.00 91.94 80 ALA A CA 1
ATOM 537 C C . ALA A 1 80 ? 5.216 1.952 -5.699 1.00 91.94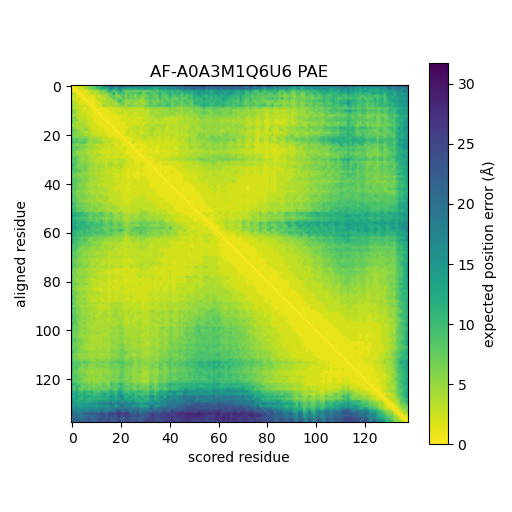 80 ALA A C 1
ATOM 539 O O . ALA A 1 80 ? 4.284 1.633 -4.958 1.00 91.94 80 ALA A O 1
ATOM 540 N N . GLN A 1 81 ? 6.430 2.251 -5.219 1.00 93.00 81 GLN A N 1
ATOM 541 C CA . GLN A 1 81 ? 6.751 2.204 -3.786 1.00 93.00 81 GLN A CA 1
ATOM 542 C C . GLN A 1 81 ? 6.041 3.307 -2.997 1.00 93.00 81 GLN A C 1
ATOM 54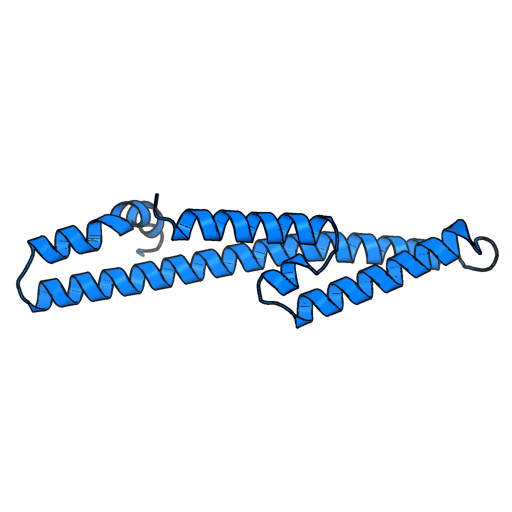4 O O . GLN A 1 81 ? 5.509 3.057 -1.907 1.00 93.00 81 GLN A O 1
ATOM 549 N N . ILE A 1 82 ? 5.999 4.522 -3.552 1.00 94.38 82 ILE A N 1
ATOM 550 C CA . ILE A 1 82 ? 5.294 5.656 -2.944 1.00 94.38 82 ILE A CA 1
ATOM 551 C C . ILE A 1 82 ? 3.802 5.340 -2.851 1.00 94.38 82 ILE A C 1
ATOM 553 O O . ILE A 1 82 ? 3.219 5.443 -1.769 1.00 94.38 82 ILE A O 1
ATOM 557 N N . ARG A 1 83 ? 3.196 4.889 -3.957 1.00 92.56 83 ARG A N 1
ATOM 558 C CA . ARG A 1 83 ? 1.766 4.585 -4.007 1.00 92.56 83 ARG A CA 1
ATOM 559 C C . ARG A 1 83 ? 1.392 3.462 -3.048 1.00 92.56 83 ARG A C 1
ATOM 561 O O . ARG A 1 83 ? 0.425 3.609 -2.311 1.00 92.56 83 ARG A O 1
ATOM 568 N N . LEU A 1 84 ? 2.184 2.389 -2.983 1.00 92.38 84 LEU A N 1
ATOM 569 C CA . LEU A 1 84 ? 1.939 1.300 -2.037 1.00 92.38 84 LEU A CA 1
ATOM 570 C C . LEU A 1 84 ? 1.997 1.796 -0.590 1.00 92.38 84 LEU A C 1
ATOM 572 O O . LEU A 1 84 ? 1.162 1.430 0.234 1.00 92.38 84 LEU A O 1
ATOM 576 N N . THR A 1 85 ? 2.966 2.654 -0.274 1.00 92.25 85 THR A N 1
ATOM 577 C CA . THR A 1 85 ? 3.091 3.229 1.069 1.00 92.25 85 THR A CA 1
ATOM 578 C C . THR A 1 85 ? 1.886 4.097 1.426 1.00 92.25 85 THR A C 1
ATOM 580 O O . THR A 1 85 ? 1.422 4.032 2.564 1.00 92.25 85 THR A O 1
ATOM 583 N N . GLN A 1 86 ? 1.366 4.880 0.477 1.00 92.94 86 GLN A N 1
ATOM 584 C CA . GLN A 1 86 ? 0.142 5.666 0.657 1.00 92.94 86 GLN A CA 1
ATOM 585 C C . GLN A 1 86 ? -1.074 4.763 0.883 1.00 92.94 86 GLN A C 1
ATOM 587 O O . GLN A 1 86 ? -1.729 4.912 1.909 1.00 92.94 86 GLN A O 1
ATOM 592 N N . SER A 1 87 ? -1.304 3.767 0.023 1.00 89.88 87 SER A N 1
ATOM 593 C CA . SER A 1 87 ? -2.417 2.816 0.165 1.00 89.88 87 SER A CA 1
ATOM 594 C C . SER A 1 87 ? -2.395 2.100 1.520 1.00 89.88 87 SER A C 1
ATOM 596 O O . SER A 1 87 ? -3.394 2.076 2.230 1.00 89.88 87 SER A O 1
ATOM 598 N N . LEU A 1 88 ? -1.229 1.609 1.955 1.00 90.06 88 LEU A N 1
ATOM 599 C CA . LEU A 1 88 ? -1.089 0.971 3.269 1.00 90.06 88 LEU A CA 1
ATOM 600 C C . LEU A 1 88 ? -1.341 1.938 4.436 1.00 90.06 88 LEU A C 1
ATOM 602 O O . LEU A 1 88 ? -1.748 1.507 5.514 1.00 90.06 88 LEU A O 1
ATOM 606 N N . ARG A 1 89 ? -1.047 3.233 4.270 1.00 90.50 89 ARG A N 1
ATOM 607 C CA . ARG A 1 89 ? -1.352 4.254 5.282 1.00 90.50 89 ARG A CA 1
ATOM 608 C C . ARG A 1 89 ? -2.849 4.540 5.327 1.00 90.50 89 ARG A C 1
ATOM 610 O O . ARG A 1 89 ? -3.401 4.559 6.421 1.00 90.50 89 ARG A O 1
ATOM 617 N N . GLU A 1 90 ? -3.486 4.713 4.174 1.00 90.81 90 GLU A N 1
ATOM 618 C CA . GLU A 1 90 ? -4.931 4.930 4.053 1.00 90.81 90 GLU A CA 1
ATOM 619 C C . GLU A 1 90 ? -5.722 3.767 4.664 1.00 90.81 90 GLU A C 1
ATOM 621 O O . GLU A 1 90 ? -6.606 3.995 5.488 1.00 90.81 90 GLU A O 1
ATOM 626 N N . ASP A 1 91 ? -5.345 2.522 4.365 1.00 89.56 91 ASP A N 1
ATOM 627 C CA . ASP A 1 91 ? -6.002 1.335 4.925 1.00 89.56 91 ASP A CA 1
ATOM 628 C C . ASP A 1 91 ? -5.872 1.263 6.449 1.00 89.56 91 ASP A C 1
ATOM 630 O O . ASP A 1 91 ? -6.825 0.924 7.152 1.00 89.56 91 ASP A O 1
ATOM 634 N N . ARG A 1 92 ? -4.703 1.623 6.994 1.00 88.75 92 ARG A N 1
ATOM 635 C CA . ARG A 1 92 ? -4.501 1.690 8.449 1.00 88.75 92 ARG A CA 1
ATOM 636 C C . ARG A 1 92 ? -5.350 2.774 9.096 1.00 88.75 92 ARG A C 1
ATOM 638 O O . ARG A 1 92 ? -5.870 2.537 10.181 1.00 88.75 92 ARG A O 1
ATOM 645 N N . MET A 1 93 ? -5.469 3.943 8.464 1.00 88.94 93 MET A N 1
ATOM 646 C CA . MET A 1 93 ? -6.325 5.021 8.967 1.00 88.94 93 MET A CA 1
ATOM 647 C C . MET A 1 93 ? -7.787 4.578 8.981 1.00 88.94 93 MET A C 1
ATOM 649 O O . MET A 1 93 ? -8.416 4.633 10.030 1.00 88.94 93 MET A O 1
ATOM 653 N N . ARG A 1 94 ? -8.284 4.009 7.875 1.00 90.00 94 ARG A N 1
ATOM 654 C CA . ARG A 1 94 ? -9.658 3.487 7.785 1.00 90.00 94 ARG A CA 1
ATOM 655 C C . ARG A 1 94 ? -9.954 2.442 8.856 1.00 90.00 94 ARG A C 1
ATOM 657 O O . ARG A 1 94 ? -10.955 2.547 9.550 1.00 90.00 94 ARG A O 1
ATOM 664 N N . ARG A 1 95 ? -9.053 1.476 9.056 1.00 88.56 95 ARG A N 1
ATOM 665 C CA . ARG A 1 95 ? -9.223 0.448 10.097 1.00 88.56 95 ARG A CA 1
ATOM 666 C C . ARG A 1 95 ? -9.253 1.032 11.504 1.00 88.56 95 ARG A C 1
ATOM 668 O O . ARG A 1 95 ? -10.041 0.573 12.323 1.00 88.56 95 ARG A O 1
ATOM 675 N N . ARG A 1 96 ? -8.415 2.036 11.785 1.00 87.56 96 ARG A N 1
ATOM 676 C CA . ARG A 1 96 ? -8.440 2.750 13.071 1.00 87.56 96 ARG A CA 1
ATOM 677 C C . ARG A 1 96 ? -9.757 3.494 13.265 1.00 87.56 96 ARG A C 1
ATOM 679 O O . ARG A 1 96 ? -10.313 3.443 14.356 1.00 87.56 96 ARG A O 1
ATOM 686 N N . ASP A 1 97 ? -10.270 4.141 12.224 1.00 89.88 97 ASP A N 1
ATOM 687 C CA . ASP A 1 97 ? -11.557 4.837 12.281 1.00 89.88 97 ASP A CA 1
ATOM 688 C C . ASP A 1 97 ? -12.723 3.866 12.495 1.00 89.88 97 ASP A C 1
ATOM 690 O O . ASP A 1 97 ? -13.604 4.130 13.314 1.00 89.88 97 ASP A O 1
ATOM 694 N N . ASP A 1 98 ? -12.711 2.715 11.823 1.00 90.81 98 ASP A N 1
ATOM 695 C CA . ASP A 1 98 ? -13.718 1.667 12.003 1.00 90.81 98 ASP A CA 1
ATOM 696 C C . ASP A 1 98 ? -13.667 1.068 13.416 1.00 90.81 98 ASP A C 1
ATOM 698 O O . ASP A 1 98 ? -14.707 0.883 14.054 1.00 90.81 98 ASP A O 1
ATOM 702 N N . GLU A 1 99 ? -12.467 0.821 13.950 1.00 89.69 99 GLU A N 1
ATOM 703 C CA . GLU A 1 99 ? -12.270 0.367 15.330 1.00 89.69 99 GLU A CA 1
ATOM 704 C C . GLU A 1 99 ? -12.791 1.400 16.338 1.00 89.69 99 GLU A C 1
ATOM 706 O O . GLU A 1 99 ? -13.544 1.048 17.249 1.00 89.69 99 GLU A O 1
ATOM 711 N N . ARG A 1 100 ? -12.481 2.687 16.136 1.00 89.50 100 ARG A N 1
ATOM 712 C CA . ARG A 1 100 ? -13.011 3.789 16.953 1.00 89.50 100 ARG A CA 1
ATOM 713 C C . ARG A 1 100 ? -14.537 3.823 16.923 1.00 89.50 100 ARG A C 1
ATOM 715 O O . ARG A 1 100 ? -15.165 3.853 17.979 1.00 89.50 100 ARG A O 1
ATOM 722 N N . ARG A 1 101 ? -15.148 3.782 15.734 1.00 91.69 101 ARG A N 1
ATOM 723 C CA . ARG A 1 101 ? -16.614 3.792 15.571 1.00 91.69 101 ARG A CA 1
ATOM 724 C C . ARG A 1 101 ? -17.270 2.610 16.269 1.00 91.69 101 ARG A C 1
ATOM 726 O O . ARG A 1 101 ? -18.281 2.786 16.952 1.00 91.69 101 ARG A O 1
ATOM 733 N N . ARG A 1 102 ? -16.685 1.421 16.132 1.00 94.00 102 ARG A N 1
ATOM 734 C CA . ARG A 1 102 ? -17.163 0.216 16.808 1.00 94.00 102 ARG A CA 1
ATOM 735 C C . ARG A 1 102 ? -17.121 0.383 18.326 1.00 94.00 102 ARG A C 1
ATOM 737 O O . ARG A 1 102 ? -18.143 0.187 18.976 1.00 94.00 102 ARG A O 1
ATOM 744 N N . VAL A 1 103 ? -15.984 0.799 18.880 1.00 93.19 103 VAL A N 1
ATOM 745 C CA . VAL A 1 103 ? -15.828 0.980 20.330 1.00 93.19 103 VAL A CA 1
ATOM 746 C C . VAL A 1 103 ? -16.786 2.043 20.869 1.00 93.19 103 VAL A C 1
ATOM 748 O O . VAL A 1 103 ? -17.440 1.816 21.881 1.00 93.19 103 VAL A O 1
ATOM 751 N N . LEU A 1 104 ? -16.945 3.174 20.178 1.00 93.19 104 LEU A N 1
ATOM 752 C CA . LEU A 1 104 ? -17.906 4.208 20.578 1.00 93.19 104 LEU A CA 1
ATOM 753 C C . LEU A 1 104 ? -19.355 3.703 20.555 1.00 93.19 104 LEU A C 1
ATOM 755 O O . LEU A 1 104 ? -20.147 4.081 21.415 1.00 93.19 104 LEU A O 1
ATOM 759 N N . THR A 1 105 ? -19.693 2.822 19.611 1.00 96.56 105 THR A N 1
ATOM 760 C CA . THR A 1 105 ? -21.012 2.175 19.556 1.00 96.56 105 THR A CA 1
ATOM 761 C C . THR A 1 105 ? -21.225 1.250 20.759 1.00 96.56 105 THR A C 1
ATOM 763 O O . THR A 1 105 ? -22.280 1.302 21.388 1.00 96.56 105 THR A O 1
ATOM 766 N N . GLU A 1 106 ? -20.217 0.457 21.132 1.00 96.12 106 GLU A N 1
ATOM 767 C CA . GLU A 1 106 ? -20.261 -0.425 22.309 1.00 96.12 106 GLU A CA 1
ATOM 768 C C . GLU A 1 106 ? -20.365 0.376 23.623 1.00 96.12 106 GLU A C 1
ATOM 770 O O . GLU A 1 106 ? -21.179 0.053 24.489 1.00 96.12 106 GLU A O 1
ATOM 775 N N . VAL A 1 107 ? -19.606 1.472 23.749 1.00 95.69 107 VAL A N 1
ATOM 776 C CA . VAL A 1 107 ? -19.688 2.402 24.890 1.00 95.69 107 VAL A CA 1
ATOM 777 C C . VAL A 1 107 ? -21.083 3.012 24.993 1.00 95.69 107 VAL A C 1
ATOM 779 O O . VAL A 1 107 ? -21.664 3.033 26.077 1.00 95.69 107 VAL A O 1
ATOM 782 N N . ARG A 1 108 ? -21.639 3.485 23.872 1.00 97.19 108 ARG A N 1
ATOM 783 C CA . ARG A 1 108 ? -22.986 4.060 23.832 1.00 97.19 108 ARG A CA 1
ATOM 784 C C . ARG A 1 108 ? -24.039 3.053 24.290 1.00 97.19 108 ARG A C 1
ATOM 786 O O . ARG A 1 108 ? -24.854 3.401 25.136 1.00 97.19 108 ARG A O 1
ATOM 793 N N . ALA A 1 109 ? -23.989 1.820 23.790 1.00 97.56 109 ALA A N 1
ATOM 794 C CA . ALA A 1 109 ? -24.925 0.770 24.189 1.00 97.56 109 ALA A CA 1
A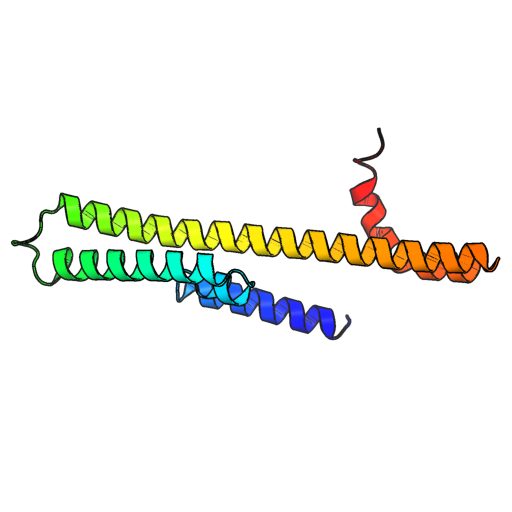TOM 795 C C . ALA A 1 109 ? -24.851 0.468 25.699 1.00 97.56 109 ALA A C 1
ATOM 797 O O . ALA A 1 109 ? -25.880 0.310 26.352 1.00 97.56 109 ALA A O 1
ATOM 798 N N . ALA A 1 110 ? -23.645 0.443 26.279 1.00 97.38 110 ALA A N 1
ATOM 799 C CA . ALA A 1 110 ? -23.464 0.253 27.719 1.00 97.38 110 ALA A CA 1
ATOM 800 C C . ALA A 1 110 ? -24.034 1.419 28.548 1.00 97.38 110 ALA A C 1
ATOM 802 O O . ALA A 1 110 ? -24.667 1.194 29.580 1.00 97.38 110 ALA A O 1
ATOM 803 N N . LEU A 1 111 ? -23.853 2.660 28.081 1.00 96.94 111 LEU A N 1
ATOM 804 C CA . LEU A 1 111 ? -24.423 3.847 28.723 1.00 96.94 111 LEU A CA 1
ATOM 805 C C . LEU A 1 111 ? -25.954 3.869 28.640 1.00 96.94 111 LEU A C 1
ATOM 807 O O . LEU A 1 111 ? -26.604 4.169 29.637 1.00 96.94 111 LEU A O 1
ATOM 811 N N . GLU A 1 112 ? -26.531 3.513 27.489 1.00 97.81 112 GLU A N 1
ATOM 812 C CA . GLU A 1 112 ? -27.986 3.395 27.305 1.00 97.81 112 GLU A CA 1
ATOM 813 C C . GLU A 1 112 ? -28.592 2.302 28.207 1.00 97.81 112 GLU A C 1
ATOM 815 O O . GLU A 1 112 ? -29.722 2.442 28.668 1.00 97.81 112 GLU A O 1
ATOM 820 N N . ALA A 1 113 ? -27.822 1.260 28.535 1.00 98.12 113 ALA A N 1
ATOM 821 C CA . ALA A 1 113 ? -28.199 0.230 29.505 1.00 98.12 113 ALA A CA 1
ATOM 822 C C . ALA A 1 113 ? -27.970 0.630 30.981 1.00 98.12 113 ALA A C 1
ATOM 824 O O . ALA A 1 113 ? -28.293 -0.146 31.880 1.00 98.12 113 ALA A O 1
ATOM 825 N N . GLY A 1 114 ? -27.402 1.811 31.253 1.00 98.06 114 GLY A N 1
ATOM 826 C CA . GLY A 1 114 ? -27.069 2.270 32.606 1.00 98.06 114 GLY A CA 1
ATOM 827 C C . GLY A 1 114 ? -25.842 1.592 33.237 1.00 98.06 114 GLY A C 1
ATOM 828 O O . GLY A 1 114 ? -25.590 1.777 34.428 1.00 98.06 114 GLY A O 1
ATOM 829 N N . ASP A 1 115 ? -25.053 0.833 32.469 1.00 98.19 115 ASP A N 1
ATOM 830 C CA . ASP A 1 115 ? -23.852 0.144 32.957 1.00 98.19 115 ASP A CA 1
ATOM 831 C C . ASP A 1 115 ? -22.583 0.970 32.684 1.00 98.19 115 ASP A C 1
ATOM 833 O O . ASP A 1 115 ? -21.867 0.806 31.688 1.00 98.19 115 ASP A O 1
ATOM 837 N N . ALA A 1 116 ? -22.267 1.862 33.623 1.00 96.12 116 ALA A N 1
ATOM 838 C CA . ALA A 1 116 ? -21.073 2.702 33.556 1.00 96.12 116 ALA A CA 1
ATOM 839 C C . ALA A 1 116 ? -19.756 1.897 33.583 1.00 96.12 116 ALA A C 1
ATOM 841 O O . ALA A 1 116 ? -18.760 2.317 32.990 1.00 96.12 116 ALA A O 1
ATOM 842 N N . GLN A 1 117 ? -19.724 0.733 34.243 1.00 96.94 117 GLN A N 1
ATOM 843 C CA . GLN A 1 117 ? -18.518 -0.101 34.309 1.00 96.94 117 GLN A CA 1
ATOM 844 C C . GLN A 1 117 ? -18.255 -0.797 32.973 1.00 96.94 117 GLN A C 1
ATOM 846 O O . GLN A 1 117 ? -17.108 -0.866 32.524 1.00 96.94 117 GLN A O 1
ATOM 851 N N . ALA A 1 118 ? -19.301 -1.275 32.297 1.00 95.75 118 ALA A N 1
ATOM 852 C CA . ALA A 1 118 ? -19.183 -1.780 30.934 1.00 95.75 118 ALA A CA 1
ATOM 853 C C . ALA A 1 118 ? -18.701 -0.693 29.967 1.00 95.75 118 ALA A C 1
ATOM 855 O O . ALA A 1 118 ? -17.781 -0.958 29.194 1.00 95.75 118 ALA A O 1
ATOM 856 N N . ALA A 1 119 ? -19.221 0.533 30.070 1.00 94.94 119 ALA A N 1
ATOM 857 C CA . ALA A 1 119 ? -18.762 1.656 29.253 1.00 94.94 119 ALA A CA 1
ATOM 858 C C . ALA A 1 119 ? -17.259 1.951 29.454 1.00 94.94 119 ALA A C 1
ATOM 860 O O . ALA A 1 119 ? -16.512 2.089 28.483 1.00 94.94 119 ALA A O 1
ATOM 861 N N . LEU A 1 120 ? -16.781 1.973 30.705 1.00 94.56 120 LEU A N 1
ATOM 862 C CA . LEU A 1 120 ? -15.360 2.180 31.019 1.00 94.56 120 LEU A CA 1
ATOM 863 C C . LEU A 1 120 ? -14.457 1.049 30.506 1.00 94.56 120 LEU A C 1
ATOM 865 O O . LEU A 1 120 ? -13.337 1.307 30.062 1.00 94.56 120 LEU A O 1
ATOM 869 N N . ARG A 1 121 ? -14.927 -0.202 30.540 1.00 94.38 121 ARG A N 1
ATOM 870 C CA . ARG A 1 121 ? -14.193 -1.336 29.957 1.00 94.38 121 ARG A CA 1
ATOM 871 C C . ARG A 1 121 ? -14.151 -1.257 28.434 1.00 94.38 121 ARG A C 1
ATOM 873 O O . ARG A 1 121 ? -13.091 -1.487 27.859 1.00 94.38 121 ARG A O 1
ATOM 880 N N . ALA A 1 122 ? -15.268 -0.900 27.803 1.00 93.56 122 ALA A N 1
ATOM 881 C CA . ALA A 1 122 ? -15.374 -0.794 26.352 1.00 93.56 122 ALA A CA 1
ATOM 882 C C . ALA A 1 122 ? -14.460 0.302 25.787 1.00 93.56 122 ALA A C 1
ATOM 884 O O . ALA A 1 122 ? -13.831 0.084 24.760 1.00 93.56 122 ALA A O 1
ATOM 885 N N . ILE A 1 123 ? -14.306 1.443 26.472 1.00 93.38 123 ILE A N 1
ATOM 886 C CA . ILE A 1 123 ? -13.450 2.545 25.993 1.00 93.38 123 ILE A CA 1
ATOM 887 C C . ILE A 1 123 ? -11.944 2.313 26.221 1.00 93.38 123 ILE A C 1
ATOM 889 O O . ILE A 1 123 ? -11.111 2.969 25.593 1.00 93.38 123 ILE A O 1
ATOM 893 N N . ALA A 1 124 ? -11.567 1.382 27.106 1.00 91.19 124 ALA A N 1
ATOM 894 C CA . ALA A 1 124 ? -10.173 1.136 27.481 1.00 91.19 124 ALA A CA 1
ATOM 895 C C . ALA A 1 124 ? -9.210 0.885 26.293 1.00 91.19 124 ALA A C 1
ATOM 897 O O . ALA A 1 124 ? -8.114 1.452 26.322 1.00 91.19 124 ALA A O 1
ATOM 898 N N . PRO A 1 125 ? -9.574 0.125 25.235 1.00 87.19 125 PRO A N 1
ATOM 899 C CA . PRO A 1 125 ? -8.688 -0.150 24.100 1.00 87.19 125 PRO A CA 1
ATOM 900 C C . PRO A 1 125 ? -8.282 1.095 23.302 1.00 87.19 125 PRO A C 1
ATOM 902 O O . PRO A 1 125 ? -7.165 1.153 22.794 1.00 87.19 125 PRO A O 1
ATOM 905 N N . ILE A 1 126 ? -9.152 2.108 23.217 1.00 87.88 126 ILE A N 1
ATOM 906 C CA . ILE A 1 126 ? -8.896 3.326 22.430 1.00 87.88 126 ILE A CA 1
ATOM 907 C C . ILE A 1 126 ? -8.354 4.484 23.272 1.00 87.88 126 ILE A C 1
ATOM 909 O O . ILE A 1 126 ? -8.039 5.543 22.735 1.00 87.88 126 ILE A O 1
ATOM 913 N N . ARG A 1 127 ? -8.189 4.300 24.587 1.00 83.44 127 ARG A N 1
ATOM 914 C CA . ARG A 1 127 ? -7.735 5.361 25.501 1.00 83.44 127 ARG A CA 1
ATOM 915 C C . ARG A 1 127 ? -6.356 5.916 25.133 1.00 83.44 127 ARG A C 1
ATOM 917 O O . ARG A 1 127 ? -6.121 7.107 25.284 1.00 83.44 127 ARG A O 1
ATOM 924 N N . GLY A 1 128 ? -5.472 5.064 24.612 1.00 77.75 128 GLY A N 1
ATOM 925 C CA . GLY A 1 128 ? -4.150 5.463 24.116 1.00 77.75 128 GLY A CA 1
ATOM 926 C C . 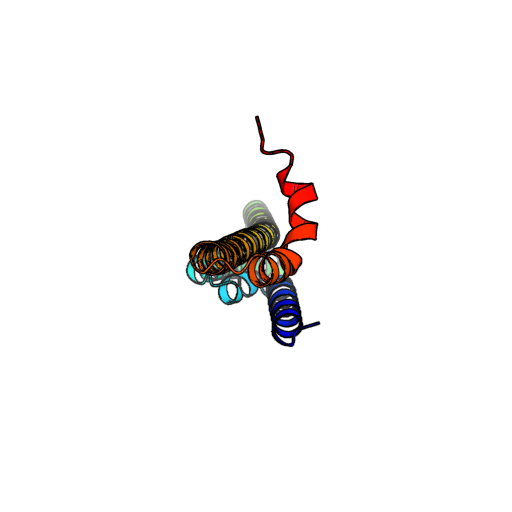GLY A 1 128 ? -4.171 6.185 22.765 1.00 77.75 128 GLY A C 1
ATOM 927 O O . GLY A 1 128 ? -3.172 6.782 22.396 1.00 77.75 128 GLY A O 1
ATOM 928 N N . LEU A 1 129 ? -5.289 6.152 22.033 1.00 75.00 129 LEU A N 1
ATOM 929 C CA . LEU A 1 129 ? -5.465 6.898 20.782 1.00 75.00 129 LEU A CA 1
ATOM 930 C C . LEU A 1 129 ? -5.993 8.320 21.028 1.00 75.00 129 LEU A C 1
ATOM 932 O O . LEU A 1 129 ? -5.885 9.169 20.150 1.00 75.00 129 LEU A O 1
ATOM 936 N N . ALA A 1 130 ? -6.551 8.588 22.213 1.00 69.56 130 ALA A N 1
ATOM 937 C CA . ALA A 1 130 ? -7.107 9.893 22.566 1.00 69.56 130 ALA A CA 1
ATOM 938 C C . ALA A 1 130 ? -6.033 10.989 22.696 1.00 69.56 130 ALA A C 1
ATOM 940 O O . ALA A 1 130 ? -6.323 12.156 22.449 1.00 69.56 130 ALA A O 1
ATOM 941 N N . SER A 1 131 ? -4.790 10.626 23.043 1.00 68.44 131 SER A N 1
ATOM 942 C CA . SER A 1 131 ? -3.664 11.572 23.069 1.00 68.44 131 SER A CA 1
ATOM 943 C C . SER A 1 131 ? -3.311 12.105 21.682 1.00 68.44 131 SER A C 1
ATOM 945 O O . SER A 1 131 ? -2.833 13.230 21.580 1.00 68.44 131 SER A O 1
ATOM 947 N N . ASP A 1 132 ? -3.583 11.326 20.632 1.00 65.75 132 ASP A N 1
ATOM 948 C CA . ASP A 1 132 ? -3.337 11.722 19.244 1.00 65.75 132 ASP A CA 1
ATOM 949 C C . ASP A 1 132 ? -4.519 12.529 18.663 1.00 65.75 132 ASP A C 1
ATOM 951 O O . ASP A 1 132 ? -4.322 13.357 17.777 1.00 65.75 132 ASP A O 1
ATOM 955 N N . ASP A 1 133 ? -5.740 12.328 19.180 1.00 62.12 133 ASP A N 1
ATOM 956 C CA . ASP A 1 133 ? -6.962 13.020 18.728 1.00 62.12 133 ASP A CA 1
ATOM 957 C C . ASP A 1 133 ? -7.197 14.380 19.409 1.00 62.12 133 ASP A C 1
ATOM 959 O O . ASP A 1 133 ? -7.949 15.206 18.890 1.00 62.12 133 ASP A O 1
ATOM 963 N N . LEU A 1 134 ? -6.542 14.654 20.545 1.00 54.66 134 LEU A N 1
ATOM 964 C CA . LEU A 1 134 ? -6.653 15.932 21.268 1.00 54.66 134 LEU A CA 1
ATOM 965 C C . LEU A 1 134 ? -6.196 17.155 20.447 1.00 54.66 134 LEU A C 1
ATOM 967 O O . LEU A 1 134 ? -6.473 18.281 20.845 1.00 54.66 134 LEU A O 1
ATOM 971 N N . LEU A 1 135 ? -5.556 16.950 19.291 1.00 51.81 135 LEU A N 1
ATOM 972 C CA . LEU A 1 135 ? -5.185 18.008 18.345 1.00 51.81 135 LEU A CA 1
ATOM 973 C C . LEU A 1 135 ? -6.291 18.373 17.333 1.00 51.81 135 LEU A C 1
ATOM 975 O O . LEU A 1 135 ? -6.071 19.252 16.506 1.00 51.81 135 LEU A O 1
ATOM 979 N N . VAL A 1 136 ? -7.466 17.728 17.372 1.00 48.31 136 VAL A N 1
ATOM 980 C CA . VAL A 1 136 ? -8.601 18.034 16.467 1.00 48.31 136 VAL A CA 1
ATOM 981 C C . VAL A 1 136 ? -9.741 18.776 17.186 1.00 48.31 136 VAL A C 1
ATOM 983 O O . VAL A 1 136 ? -10.744 19.138 16.574 1.00 48.31 136 VAL A O 1
ATOM 986 N N . ALA A 1 137 ? -9.603 19.057 18.484 1.00 40.47 137 ALA A N 1
ATOM 987 C CA . ALA A 1 137 ? -10.579 19.849 19.222 1.00 40.47 137 ALA A CA 1
ATOM 988 C C . ALA A 1 137 ? -10.205 21.345 19.211 1.00 40.47 137 ALA A C 1
ATOM 990 O O . ALA A 1 137 ? -9.462 21.786 20.082 1.00 40.47 137 ALA A O 1
ATOM 991 N N . TYR A 1 138 ? -10.831 22.073 18.274 1.00 38.94 138 TYR A N 1
ATOM 992 C CA . TYR A 1 138 ? -10.988 23.540 18.182 1.00 38.94 138 TYR A CA 1
ATOM 993 C C . TYR A 1 138 ? -9.785 24.385 17.745 1.00 38.94 138 TYR A C 1
ATOM 995 O O . TYR A 1 138 ? -8.779 24.469 18.479 1.00 38.94 138 TYR A O 1
#